Protein AF-A0A7X9DGM6-F1 (afdb_monomer)

Mean predicted aligned error: 4.79 Å

Sequence (54 aa):
MAKGDRIAIIDGCRTPFLRSGTDYREMMAYEICRHAVKGLIEKKGIPNDLVDHV

Solvent-accessible surface area (backbone atoms only — not comparable to full-atom values): 3829 Å² total; per-residue (Å²): 129,87,79,67,82,84,82,79,87,88,80,85,68,67,68,85,91,70,66,89,83,46,98,62,56,91,53,55,72,67,56,55,50,49,52,23,55,51,50,40,37,66,76,66,65,58,64,74,87,77,59,92,78,132

Radius of gyration: 15.51 Å; Cα contacts (8 Å, |Δi|>4): 17; chains: 1; bounding box: 33×26×41 Å

pLDDT: mean 91.69, std 10.75, range [47.78, 97.75]

Foldseek 3Di:
DPCDPDDDDPDADADDDDDPPPDCPPPDPVVRVVVRVVCVCVVVVDDPVPDPDD

Structure (mmCIF, N/CA/C/O backbone):
data_AF-A0A7X9DGM6-F1
#
_entry.id   AF-A0A7X9DGM6-F1
#
loop_
_atom_site.group_PDB
_atom_site.id
_atom_site.type_symbol
_atom_site.label_atom_id
_atom_site.label_alt_id
_atom_site.label_comp_id
_atom_site.label_asym_id
_atom_site.label_entity_id
_atom_site.label_seq_id
_atom_site.pdbx_PDB_ins_code
_atom_site.Cartn_x
_atom_site.Cartn_y
_atom_site.Cartn_z
_atom_site.occupancy
_atom_site.B_iso_or_equiv
_atom_site.auth_seq_id
_atom_site.auth_comp_id
_atom_site.auth_asym_id
_atom_site.auth_atom_id
_atom_site.pdbx_PDB_model_num
ATOM 1 N N . MET A 1 1 ? -18.944 -16.482 26.604 1.00 47.78 1 MET A N 1
ATOM 2 C CA . MET A 1 1 ? -18.059 -16.446 25.422 1.00 47.78 1 MET A CA 1
ATOM 3 C C . MET A 1 1 ? -17.566 -15.018 25.279 1.00 47.78 1 MET A C 1
ATOM 5 O O . MET A 1 1 ? -18.379 -14.160 24.956 1.00 47.78 1 MET A O 1
ATOM 9 N N . ALA A 1 2 ? -16.309 -14.726 25.622 1.00 53.19 2 ALA A N 1
ATOM 10 C CA . ALA A 1 2 ? -15.751 -13.402 25.361 1.00 53.19 2 ALA A CA 1
ATOM 11 C C . ALA A 1 2 ? -15.807 -13.180 23.845 1.00 53.19 2 ALA A C 1
ATOM 13 O O . ALA A 1 2 ? -15.240 -13.959 23.081 1.00 53.19 2 ALA A O 1
ATOM 14 N N . LYS A 1 3 ? -16.601 -12.200 23.415 1.00 60.50 3 LYS A N 1
ATOM 15 C CA . LYS A 1 3 ? -16.785 -11.841 22.012 1.00 60.50 3 LYS A CA 1
ATOM 16 C C . LYS A 1 3 ? -15.493 -11.162 21.569 1.00 60.50 3 LYS A C 1
ATOM 18 O O . LYS A 1 3 ? -15.410 -9.946 21.618 1.00 60.50 3 LYS A O 1
ATOM 23 N N . GLY A 1 4 ? -14.470 -11.956 21.251 1.00 62.41 4 GLY A N 1
ATOM 24 C CA . GLY A 1 4 ? -13.269 -11.445 20.603 1.00 62.41 4 GLY A CA 1
ATOM 25 C C . GLY A 1 4 ? -13.702 -10.658 19.373 1.00 62.41 4 GLY A C 1
ATOM 26 O O . GLY A 1 4 ? -14.605 -11.101 18.650 1.00 62.41 4 GLY A O 1
ATOM 27 N N . ASP A 1 5 ? -13.142 -9.464 19.207 1.00 77.62 5 ASP A N 1
ATOM 28 C CA . ASP A 1 5 ? -13.517 -8.570 18.123 1.00 77.62 5 ASP A CA 1
ATOM 29 C C . ASP A 1 5 ? -13.414 -9.327 16.800 1.00 77.62 5 ASP A C 1
ATOM 31 O O . ASP A 1 5 ? -12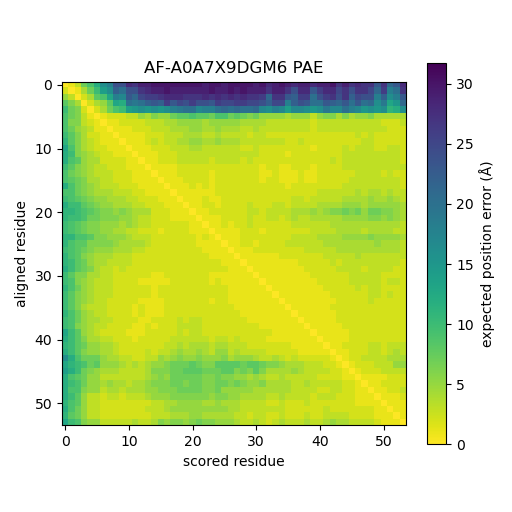.393 -9.929 16.468 1.00 77.62 5 ASP A O 1
ATOM 35 N N . ARG A 1 6 ? -14.533 -9.403 16.076 1.00 89.50 6 ARG A N 1
ATOM 36 C CA . ARG A 1 6 ? -14.582 -10.126 14.805 1.00 89.50 6 ARG A CA 1
ATOM 37 C C . ARG A 1 6 ? -13.823 -9.298 13.781 1.00 89.50 6 ARG A C 1
ATOM 39 O O . ARG A 1 6 ? -14.321 -8.262 13.351 1.00 89.50 6 ARG A O 1
ATOM 46 N N . ILE A 1 7 ? -12.645 -9.769 13.398 1.00 91.88 7 ILE A N 1
ATOM 47 C CA . ILE A 1 7 ? -11.800 -9.124 12.395 1.00 91.88 7 ILE A CA 1
ATOM 48 C C . ILE A 1 7 ? -12.225 -9.597 11.004 1.00 91.88 7 ILE A C 1
ATOM 50 O O . ILE A 1 7 ? -12.463 -10.787 10.788 1.00 91.88 7 ILE A O 1
ATOM 54 N N . ALA A 1 8 ? -12.314 -8.664 10.060 1.00 93.12 8 ALA A N 1
ATOM 55 C CA . ALA A 1 8 ? -12.641 -8.943 8.669 1.00 93.12 8 ALA A CA 1
ATOM 56 C C . ALA A 1 8 ? -11.664 -8.234 7.727 1.00 93.12 8 ALA A C 1
ATOM 58 O O . ALA A 1 8 ? -11.224 -7.118 7.995 1.00 93.12 8 ALA A O 1
ATOM 59 N N . ILE A 1 9 ? -11.363 -8.876 6.597 1.00 94.00 9 ILE A N 1
ATOM 60 C CA . ILE A 1 9 ? -10.652 -8.247 5.482 1.00 94.00 9 ILE A CA 1
ATOM 61 C C . ILE A 1 9 ? -11.701 -7.558 4.612 1.00 94.00 9 ILE A C 1
ATOM 63 O O . ILE A 1 9 ? -12.578 -8.222 4.063 1.00 94.00 9 ILE A O 1
ATOM 67 N N . ILE A 1 10 ? -11.620 -6.232 4.502 1.00 92.44 10 ILE A N 1
ATOM 68 C CA . ILE A 1 10 ? -12.606 -5.435 3.758 1.00 92.44 10 ILE A CA 1
ATOM 69 C C . ILE A 1 10 ? -12.304 -5.439 2.255 1.00 92.44 10 ILE A C 1
ATOM 71 O O . ILE A 1 10 ? -13.204 -5.634 1.439 1.00 92.44 10 ILE A O 1
ATOM 75 N N . ASP A 1 11 ? -11.043 -5.215 1.882 1.00 94.56 11 ASP A N 1
ATOM 76 C CA . ASP A 1 11 ? -10.544 -5.341 0.511 1.00 94.56 11 ASP A CA 1
ATOM 77 C C . ASP A 1 11 ? -9.011 -5.385 0.495 1.00 94.56 11 ASP A C 1
ATOM 79 O O . ASP A 1 11 ? -8.357 -5.086 1.494 1.00 94.56 11 ASP A O 1
ATOM 83 N N . GLY A 1 12 ? -8.446 -5.712 -0.664 1.00 94.50 12 GLY A N 1
ATOM 84 C CA . GLY A 1 12 ? -7.027 -5.587 -0.950 1.00 94.50 12 GLY A CA 1
ATOM 85 C C . GLY A 1 12 ? -6.771 -4.985 -2.329 1.00 94.50 12 GLY A C 1
ATOM 86 O O . GLY A 1 12 ? -7.581 -5.066 -3.260 1.00 94.50 12 GLY A O 1
ATOM 87 N N . CYS A 1 13 ? -5.594 -4.393 -2.480 1.00 95.62 13 CYS A N 1
ATOM 88 C CA . CYS A 1 13 ? -5.040 -4.059 -3.781 1.00 95.62 13 CYS A CA 1
ATOM 89 C C . CYS A 1 13 ? -3.533 -4.331 -3.785 1.00 95.62 13 CYS A C 1
ATOM 91 O O . CYS A 1 13 ? -2.948 -4.699 -2.767 1.00 95.62 13 CYS A O 1
ATOM 93 N N . ARG A 1 14 ? -2.915 -4.201 -4.955 1.00 97.12 14 ARG A N 1
ATOM 94 C CA . ARG A 1 14 ? -1.483 -4.411 -5.146 1.00 97.12 14 ARG A CA 1
ATOM 95 C C . ARG A 1 14 ? -1.000 -3.588 -6.324 1.00 97.12 14 ARG A C 1
ATOM 97 O O . ARG A 1 14 ? -1.781 -3.270 -7.223 1.00 97.12 14 ARG A O 1
ATOM 104 N N . THR A 1 15 ? 0.298 -3.342 -6.367 1.00 97.19 15 THR A N 1
ATOM 105 C CA . THR A 1 15 ? 0.948 -2.955 -7.614 1.00 97.19 15 THR A CA 1
ATOM 106 C C . THR A 1 15 ? 0.955 -4.136 -8.605 1.00 97.19 15 THR A C 1
ATOM 108 O O . THR A 1 15 ? 0.820 -5.310 -8.220 1.00 97.19 15 THR A O 1
ATOM 111 N N . PRO A 1 16 ? 1.051 -3.864 -9.914 1.00 97.56 16 PRO A N 1
ATOM 112 C CA . PRO A 1 16 ? 1.425 -4.859 -10.912 1.00 97.56 16 PRO A CA 1
ATOM 113 C C . PRO A 1 16 ? 2.698 -5.623 -10.528 1.00 97.56 16 PRO A C 1
ATOM 115 O O . PRO A 1 16 ? 3.652 -5.045 -10.016 1.00 97.56 16 PRO A O 1
ATOM 118 N N . PHE A 1 17 ? 2.721 -6.931 -10.778 1.00 97.12 17 PHE A N 1
ATOM 119 C CA . PHE A 1 17 ? 3.919 -7.740 -10.552 1.00 97.12 17 PHE A CA 1
ATOM 120 C C . PHE A 1 17 ? 4.742 -7.727 -11.831 1.00 97.12 17 PHE A C 1
ATOM 122 O O . PHE A 1 17 ? 4.340 -8.309 -12.838 1.00 97.12 17 PHE A O 1
ATOM 129 N N . LEU A 1 18 ? 5.868 -7.024 -11.786 1.00 97.06 18 LEU A N 1
ATOM 130 C CA . LEU A 1 18 ? 6.756 -6.840 -12.924 1.00 97.06 18 LEU A CA 1
ATOM 131 C C . LEU A 1 18 ? 7.990 -7.729 -12.791 1.00 97.06 18 LEU A C 1
ATOM 133 O O . LEU A 1 18 ? 8.387 -8.124 -11.693 1.00 97.06 18 LEU A O 1
ATOM 137 N N . ARG A 1 19 ? 8.623 -8.042 -13.922 1.00 97.75 19 ARG A N 1
ATOM 138 C CA . ARG A 1 19 ? 9.900 -8.760 -13.920 1.00 97.75 19 ARG A CA 1
ATOM 139 C C . AR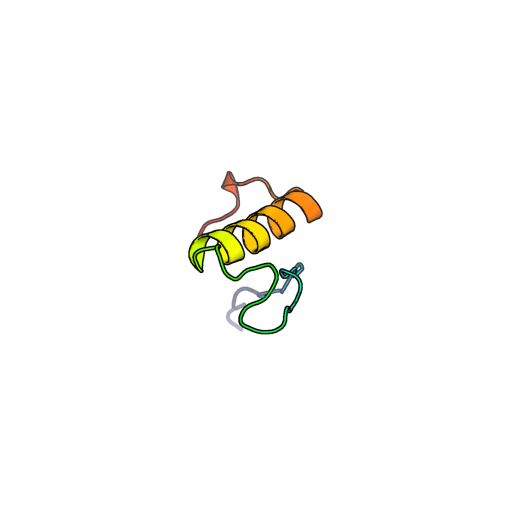G A 1 19 ? 10.980 -7.873 -13.286 1.00 97.75 19 ARG A C 1
ATOM 141 O O . ARG A 1 19 ? 11.039 -6.675 -13.556 1.00 97.75 19 ARG A O 1
ATOM 148 N N . SER A 1 20 ? 11.862 -8.460 -12.477 1.00 95.56 20 SER A N 1
ATOM 149 C CA . SER A 1 20 ? 12.976 -7.717 -11.870 1.00 95.56 20 SER A CA 1
ATOM 150 C C . SER A 1 20 ? 13.850 -7.040 -12.936 1.00 95.56 20 SER A C 1
ATOM 152 O O . SER A 1 20 ? 14.130 -7.634 -13.978 1.00 95.56 20 SER A O 1
ATOM 154 N N . GLY A 1 21 ? 14.255 -5.794 -12.677 1.00 95.69 21 GLY A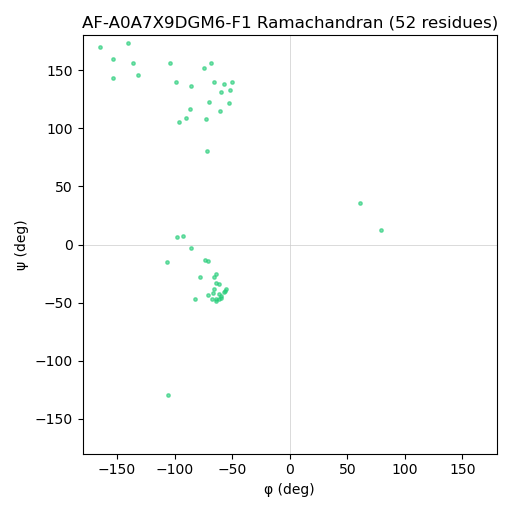 N 1
ATOM 155 C CA . GLY A 1 21 ? 15.062 -4.987 -13.597 1.00 95.69 21 GLY A CA 1
ATOM 156 C C . GLY A 1 21 ? 14.294 -4.324 -14.748 1.00 95.69 21 GLY A C 1
ATOM 157 O O . GLY A 1 21 ? 14.946 -3.839 -15.669 1.00 95.69 21 GLY A O 1
ATOM 158 N N . THR A 1 22 ? 12.953 -4.304 -14.706 1.00 96.75 22 THR A N 1
ATOM 159 C CA . THR A 1 22 ? 12.084 -3.659 -15.718 1.00 96.75 22 THR A CA 1
ATOM 160 C C . THR A 1 22 ? 11.460 -2.349 -15.205 1.00 96.75 22 THR A C 1
ATOM 162 O O . THR A 1 22 ? 12.192 -1.509 -14.694 1.00 96.75 22 THR A O 1
ATOM 165 N N . ASP A 1 23 ? 10.143 -2.135 -15.302 1.00 96.88 23 ASP A N 1
ATOM 166 C CA . ASP A 1 23 ? 9.541 -0.791 -15.190 1.00 96.88 23 ASP A CA 1
ATOM 167 C C . ASP A 1 23 ? 9.575 -0.181 -13.774 1.00 96.88 23 ASP A C 1
ATOM 169 O O . ASP A 1 23 ? 9.397 1.023 -13.620 1.00 96.88 23 ASP A O 1
ATOM 173 N N . TYR A 1 24 ? 9.851 -0.975 -12.733 1.00 97.12 24 TYR A N 1
ATOM 174 C CA . TYR A 1 24 ? 10.088 -0.481 -11.363 1.00 97.12 24 TYR A CA 1
ATOM 175 C C . TYR A 1 24 ? 11.566 -0.351 -10.9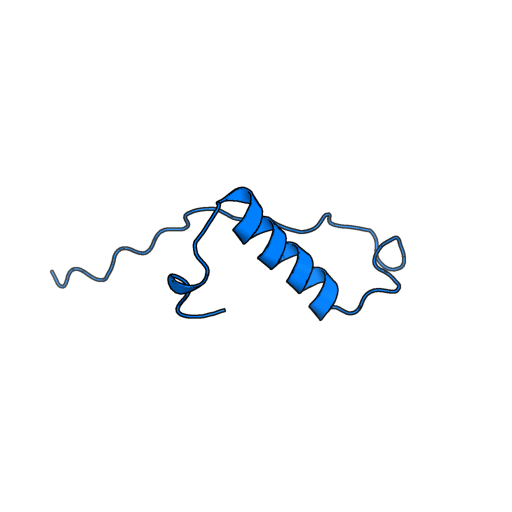93 1.00 97.12 24 TYR A C 1
ATOM 177 O O . TYR A 1 24 ? 11.883 -0.082 -9.839 1.00 97.12 24 TYR A O 1
ATOM 185 N N . ARG A 1 25 ? 12.487 -0.557 -11.939 1.00 97.12 25 ARG A N 1
ATOM 186 C CA . ARG A 1 25 ? 13.933 -0.610 -11.676 1.00 97.12 25 ARG A CA 1
ATOM 187 C C . ARG A 1 25 ? 14.476 0.640 -10.981 1.00 97.12 25 ARG A C 1
ATOM 189 O O . ARG A 1 25 ? 15.320 0.510 -10.103 1.00 97.12 25 ARG A O 1
ATOM 196 N N . GLU A 1 26 ? 13.997 1.813 -11.374 1.00 97.50 26 GLU A N 1
ATOM 197 C CA . GLU A 1 26 ? 14.47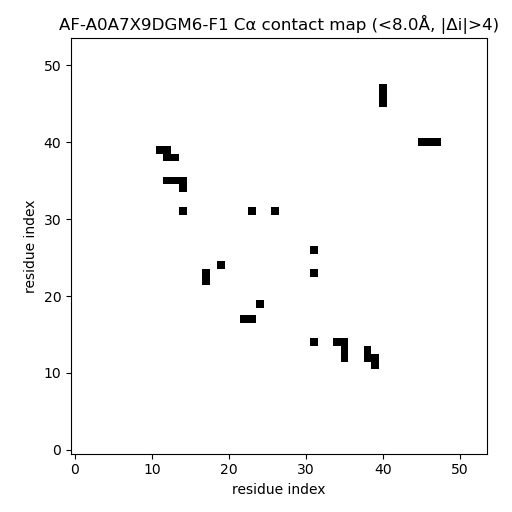2 3.101 -10.853 1.00 97.50 26 GLU A CA 1
ATOM 198 C C . GLU A 1 26 ? 13.646 3.595 -9.650 1.00 97.50 26 GLU A C 1
ATOM 200 O O . GLU A 1 26 ? 13.827 4.721 -9.196 1.00 97.50 26 GLU A O 1
ATOM 205 N N . MET A 1 27 ? 12.726 2.771 -9.132 1.00 97.38 27 MET A N 1
ATOM 206 C CA . MET A 1 27 ? 11.910 3.097 -7.963 1.00 97.38 27 MET A CA 1
ATOM 207 C C . MET A 1 27 ? 12.480 2.455 -6.704 1.00 97.38 27 MET A C 1
ATOM 209 O O . MET A 1 27 ? 12.856 1.281 -6.683 1.00 97.38 27 MET A O 1
ATOM 213 N N . MET A 1 28 ? 12.452 3.202 -5.606 1.00 97.00 28 MET A N 1
ATOM 214 C CA . MET A 1 28 ? 12.738 2.651 -4.288 1.00 97.00 28 MET A CA 1
ATOM 215 C C . MET A 1 28 ? 11.556 1.814 -3.787 1.00 97.00 28 MET A C 1
ATOM 217 O O . MET A 1 28 ? 10.393 2.087 -4.089 1.00 97.00 28 MET A O 1
ATOM 221 N N . ALA A 1 29 ? 11.830 0.818 -2.940 1.00 95.62 29 ALA A N 1
ATOM 222 C CA . ALA A 1 29 ? 10.796 -0.084 -2.421 1.00 95.62 29 ALA A CA 1
ATOM 223 C C . ALA A 1 29 ? 9.632 0.658 -1.733 1.00 95.62 29 ALA A C 1
ATOM 225 O O . ALA A 1 29 ? 8.469 0.299 -1.916 1.00 95.62 29 ALA A O 1
ATOM 226 N N . TYR A 1 30 ? 9.929 1.733 -0.992 1.00 97.12 30 TYR A N 1
ATOM 227 C CA . TYR A 1 30 ? 8.898 2.527 -0.320 1.00 97.12 30 TYR A CA 1
ATOM 228 C C . TYR A 1 30 ? 7.968 3.246 -1.309 1.00 97.12 30 TYR A C 1
ATOM 230 O O . TYR A 1 30 ? 6.805 3.478 -0.988 1.00 97.12 30 TYR A O 1
ATOM 238 N 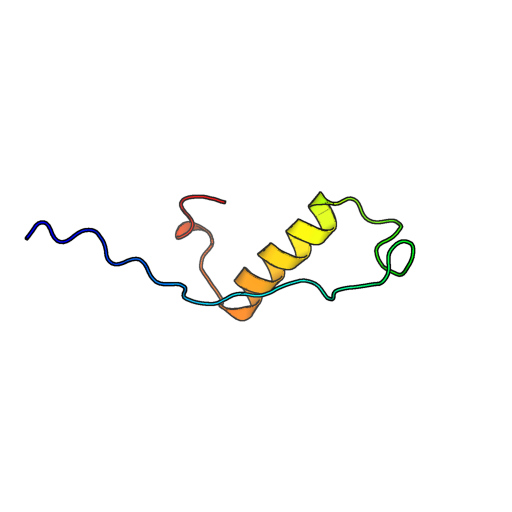N . GLU A 1 31 ? 8.438 3.579 -2.515 1.00 97.62 31 GLU A N 1
ATOM 239 C CA . GLU A 1 31 ? 7.612 4.218 -3.541 1.00 97.62 31 GLU A CA 1
ATOM 240 C C . GLU A 1 31 ? 6.601 3.223 -4.100 1.00 97.62 31 GLU A C 1
ATOM 242 O O . GLU A 1 31 ? 5.417 3.542 -4.205 1.00 97.62 31 GLU A O 1
ATOM 247 N N . ILE A 1 32 ? 7.040 1.991 -4.368 1.00 97.50 32 ILE A N 1
ATOM 248 C CA . ILE A 1 32 ? 6.163 0.895 -4.796 1.00 97.50 32 ILE A CA 1
ATOM 249 C C . ILE A 1 32 ? 5.098 0.629 -3.717 1.00 97.50 32 ILE A C 1
ATOM 251 O O . ILE A 1 32 ? 3.906 0.575 -4.029 1.00 97.50 32 ILE A O 1
ATOM 255 N N . CYS A 1 33 ? 5.495 0.556 -2.440 1.00 96.44 33 CYS A N 1
ATOM 256 C CA . CYS A 1 33 ? 4.556 0.422 -1.320 1.00 96.44 33 CYS A CA 1
ATOM 257 C C . CYS A 1 33 ? 3.590 1.613 -1.219 1.00 96.44 33 CYS A C 1
ATOM 259 O O . CYS A 1 33 ? 2.388 1.409 -1.049 1.00 96.44 33 CYS A O 1
ATOM 261 N N . ARG A 1 34 ? 4.073 2.851 -1.392 1.00 96.88 34 ARG A N 1
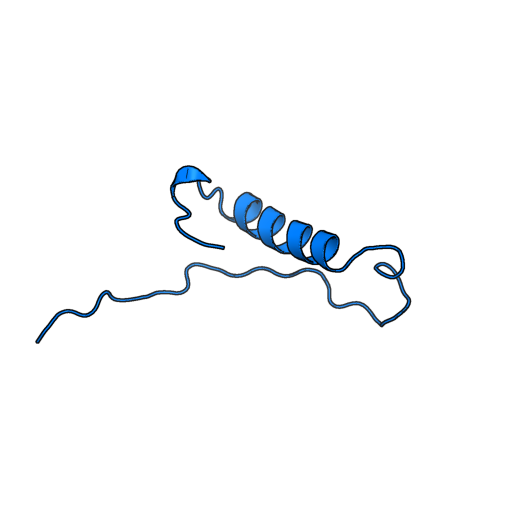ATOM 262 C CA . ARG A 1 34 ? 3.233 4.061 -1.404 1.00 96.88 34 ARG A CA 1
ATOM 263 C C . ARG A 1 34 ? 2.142 3.970 -2.468 1.00 96.88 34 ARG A C 1
ATOM 265 O O . ARG A 1 34 ? 1.007 4.348 -2.192 1.00 96.88 34 ARG A O 1
ATOM 272 N N . HIS A 1 35 ? 2.453 3.457 -3.660 1.00 97.31 35 HIS A N 1
ATOM 273 C CA . HIS A 1 35 ? 1.452 3.263 -4.712 1.00 97.31 35 HIS A CA 1
ATOM 274 C C . HIS A 1 35 ? 0.399 2.215 -4.341 1.00 97.31 35 HIS A C 1
ATOM 276 O O . HIS A 1 35 ? -0.777 2.430 -4.628 1.00 97.31 35 HIS A O 1
ATOM 282 N N . ALA A 1 36 ? 0.782 1.125 -3.668 1.00 97.06 36 ALA A N 1
ATOM 283 C CA . ALA A 1 36 ? -0.176 0.133 -3.184 1.00 97.06 36 ALA A CA 1
ATOM 284 C C . ALA A 1 36 ? -1.124 0.724 -2.123 1.00 97.06 36 ALA A C 1
ATOM 286 O O . ALA A 1 36 ? -2.339 0.599 -2.246 1.00 97.06 36 ALA A O 1
ATOM 287 N N . VAL A 1 37 ? -0.592 1.427 -1.117 1.00 95.00 37 VAL A N 1
ATOM 288 C CA . VAL A 1 37 ? -1.412 2.039 -0.054 1.00 95.00 37 VAL A CA 1
ATOM 289 C C . VAL A 1 37 ? -2.332 3.119 -0.625 1.00 95.00 37 VAL A C 1
ATOM 291 O O . VAL A 1 37 ? -3.536 3.105 -0.370 1.00 95.00 37 VAL A O 1
ATOM 294 N N . LYS A 1 38 ? -1.796 4.012 -1.465 1.00 94.81 38 LYS A N 1
ATOM 295 C CA . LYS A 1 38 ? -2.583 5.060 -2.127 1.00 94.81 38 LYS A CA 1
ATOM 296 C C . LYS A 1 38 ? -3.698 4.469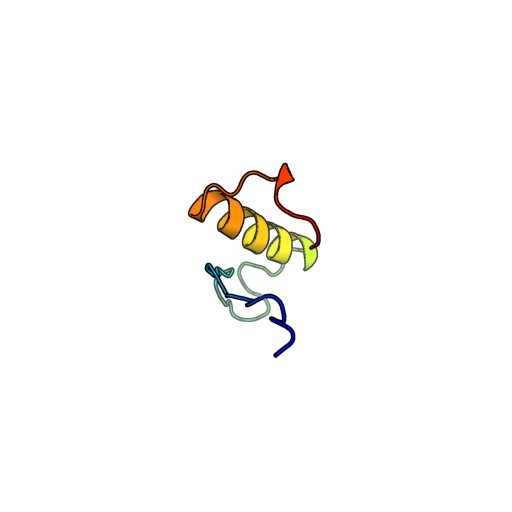 -2.995 1.00 94.81 38 LYS A C 1
ATOM 298 O O . LYS A 1 38 ? -4.833 4.923 -2.902 1.00 94.81 38 LYS A O 1
ATOM 303 N N . GLY A 1 39 ? -3.401 3.427 -3.774 1.00 95.38 39 GLY A N 1
ATOM 304 C CA . GLY A 1 39 ? -4.397 2.742 -4.597 1.00 95.38 39 GLY A CA 1
ATOM 305 C C . GLY A 1 39 ? -5.523 2.106 -3.778 1.00 95.38 39 GLY A C 1
ATOM 306 O O . GLY A 1 39 ? -6.670 2.115 -4.219 1.00 95.38 39 GLY A O 1
ATOM 307 N N . LEU A 1 40 ? -5.234 1.598 -2.572 1.00 95.06 40 LEU A N 1
ATOM 308 C CA . LEU A 1 40 ? -6.258 1.052 -1.677 1.00 95.06 40 LEU A CA 1
ATOM 309 C C . LEU A 1 40 ? -7.190 2.152 -1.156 1.00 95.06 40 LEU A C 1
ATOM 311 O O . LEU A 1 40 ? -8.411 1.994 -1.217 1.00 95.06 40 LEU A O 1
ATOM 315 N N . ILE A 1 41 ? -6.612 3.265 -0.689 1.00 93.75 41 ILE A N 1
ATOM 316 C CA . ILE A 1 41 ? -7.359 4.424 -0.184 1.00 93.75 41 ILE A CA 1
ATOM 317 C C . ILE A 1 41 ? -8.242 5.003 -1.295 1.00 93.75 41 ILE A C 1
ATOM 319 O O . ILE A 1 41 ? -9.433 5.202 -1.076 1.00 93.75 41 ILE A O 1
ATOM 323 N N . GLU A 1 42 ? -7.706 5.196 -2.504 1.00 93.19 42 GLU A N 1
ATOM 324 C CA . GLU A 1 42 ? -8.455 5.732 -3.649 1.00 93.19 42 GLU A CA 1
ATOM 325 C C . GLU A 1 42 ? -9.562 4.781 -4.128 1.00 93.19 42 GLU A C 1
ATOM 327 O O . GLU A 1 42 ? -10.679 5.221 -4.392 1.00 93.19 42 GLU A O 1
ATOM 332 N N . LYS A 1 43 ? -9.298 3.468 -4.196 1.00 93.50 43 LYS A N 1
ATOM 333 C CA . LYS A 1 43 ? -10.286 2.462 -4.629 1.00 93.50 43 LYS A CA 1
ATOM 334 C C . LYS A 1 43 ? -11.483 2.374 -3.681 1.00 93.50 43 LYS A C 1
ATOM 336 O O . LYS A 1 43 ? -12.584 2.044 -4.123 1.00 93.50 43 LYS A O 1
ATOM 341 N N . LYS A 1 44 ? -11.266 2.591 -2.380 1.00 92.25 44 LYS A N 1
ATOM 342 C CA . LYS A 1 44 ? -12.303 2.427 -1.351 1.00 92.25 44 LYS A CA 1
ATOM 343 C C . LYS A 1 44 ? -12.851 3.718 -0.775 1.00 92.25 44 LYS A C 1
ATOM 345 O O . LYS A 1 44 ? -13.906 3.664 -0.152 1.00 92.25 44 LYS A O 1
ATOM 350 N N . GLY A 1 45 ? -12.179 4.843 -0.992 1.00 89.56 45 GLY A N 1
ATOM 351 C CA . GLY A 1 45 ? -12.556 6.121 -0.400 1.00 89.56 45 GLY A CA 1
ATOM 352 C C . GLY A 1 45 ? -12.522 6.084 1.127 1.00 89.56 45 GLY A C 1
ATOM 353 O O . GLY A 1 45 ? -13.395 6.671 1.757 1.00 89.56 45 GLY A O 1
ATOM 354 N N . ILE A 1 46 ? -11.570 5.351 1.719 1.00 88.75 46 ILE A N 1
ATOM 355 C CA . ILE A 1 46 ? -11.433 5.259 3.179 1.00 88.75 46 ILE A CA 1
ATOM 356 C C . ILE A 1 46 ? -10.926 6.614 3.698 1.00 88.75 46 ILE A C 1
ATOM 358 O O . ILE A 1 46 ? -9.862 7.052 3.257 1.00 88.75 46 ILE A O 1
ATOM 362 N N . PRO A 1 47 ? -11.648 7.281 4.616 1.00 91.56 47 PRO A N 1
ATOM 363 C CA . PRO A 1 47 ? -11.145 8.465 5.305 1.00 91.56 47 PRO A CA 1
ATOM 364 C C . PRO A 1 47 ? -9.862 8.145 6.085 1.00 91.56 47 PRO A C 1
ATOM 366 O O . PRO A 1 47 ? -9.801 7.154 6.813 1.00 91.56 47 PRO A O 1
ATOM 369 N N . ASN A 1 48 ? 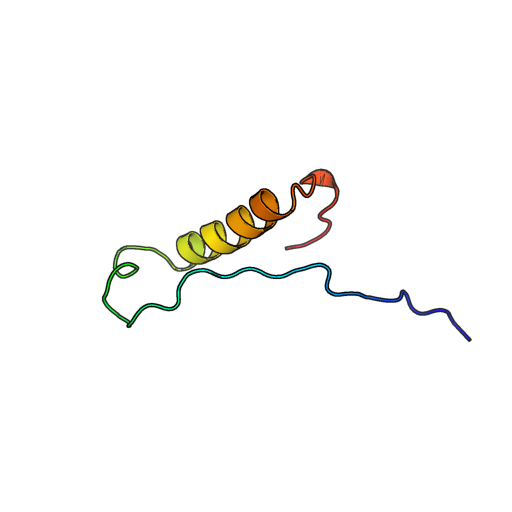-8.827 8.971 5.923 1.00 88.75 48 ASN A N 1
ATOM 370 C CA . ASN A 1 48 ? -7.500 8.703 6.496 1.00 88.75 48 ASN A CA 1
ATOM 371 C C . ASN A 1 48 ? -7.491 8.682 8.036 1.00 88.75 48 ASN A C 1
ATOM 373 O O . ASN A 1 48 ? -6.625 8.051 8.628 1.00 88.75 48 ASN A O 1
ATOM 377 N N . ASP A 1 49 ? -8.435 9.370 8.675 1.00 94.81 49 ASP A N 1
ATOM 378 C CA . ASP A 1 49 ? -8.609 9.453 10.128 1.00 94.81 49 ASP A CA 1
ATOM 379 C C . ASP A 1 49 ? -9.182 8.173 10.756 1.00 94.81 49 ASP A C 1
ATOM 381 O O . ASP A 1 49 ? -9.109 8.015 11.970 1.00 94.81 49 ASP A O 1
ATOM 385 N N . LEU A 1 50 ? -9.707 7.243 9.950 1.00 93.75 50 LEU A N 1
ATOM 386 C CA . LEU A 1 50 ? -10.164 5.927 10.415 1.00 93.75 50 LEU A CA 1
ATOM 387 C C . LEU A 1 50 ? -9.043 4.874 10.478 1.00 93.75 50 LEU A C 1
ATOM 389 O O . LEU A 1 50 ? -9.310 3.727 10.833 1.00 93.75 50 LEU A O 1
ATOM 393 N N . VAL A 1 51 ? -7.814 5.212 10.071 1.00 93.06 51 VAL A N 1
ATOM 394 C CA . VAL A 1 51 ? -6.684 4.273 10.048 1.00 93.06 51 VAL A CA 1
ATOM 395 C C . VAL A 1 51 ? -5.850 4.428 11.315 1.00 93.06 51 VAL A C 1
ATOM 397 O O . VAL A 1 51 ? -5.067 5.366 11.437 1.00 93.06 51 VAL A O 1
ATOM 400 N N . ASP A 1 52 ? -5.971 3.467 12.230 1.00 95.50 52 ASP A N 1
ATOM 401 C CA . ASP A 1 52 ? -5.225 3.475 13.496 1.00 95.50 52 ASP A CA 1
ATOM 402 C C . ASP A 1 52 ? -3.755 3.030 13.343 1.00 95.50 52 ASP A C 1
ATOM 404 O O . ASP A 1 52 ? -2.900 3.431 14.133 1.00 95.50 52 ASP A O 1
ATOM 408 N N . HIS A 1 53 ? -3.441 2.189 12.345 1.00 93.81 53 HIS A N 1
ATOM 409 C CA . HIS A 1 53 ? -2.095 1.636 12.128 1.00 93.81 53 HIS A CA 1
ATOM 410 C C . HIS A 1 53 ? -1.842 1.263 10.655 1.00 93.81 53 HIS A C 1
ATOM 412 O O . HIS A 1 53 ? -2.735 0.745 9.982 1.00 93.81 53 HIS A O 1
ATOM 418 N N . VAL A 1 54 ? -0.602 1.484 10.185 1.00 91.38 54 VAL A N 1
ATOM 419 C CA . VAL A 1 54 ? -0.029 0.996 8.908 1.00 91.38 54 VAL A CA 1
ATOM 420 C C . VAL A 1 54 ? 1.213 0.145 9.145 1.00 91.38 54 VAL A C 1
ATOM 422 O O . VAL A 1 54 ? 1.984 0.524 10.055 1.00 91.38 54 VAL A O 1
#

Secondary structure (DSSP, 8-state):
-----------------PPTTSTTTTS-HHHHHHHHHHHHHHHHT--GGG----